Protein AF-A0A2A2LAQ1-F1 (afdb_monomer)

pLDDT: mean 77.51, std 16.67, range [37.78, 97.94]

Solvent-accessible surface area (backbone atoms only — not comparable to full-atom values): 10154 Å² total; per-residue (Å²): 113,70,68,63,52,52,55,50,52,53,52,52,53,54,48,53,55,50,50,53,52,52,52,52,51,53,52,52,53,51,53,48,54,53,50,53,52,49,48,52,55,47,52,56,51,48,54,53,50,50,55,52,50,55,49,49,52,50,53,51,53,52,54,52,51,50,53,50,50,55,54,53,54,71,68,60,50,67,69,57,50,53,54,49,51,52,53,49,50,54,48,51,50,50,48,51,52,48,50,50,59,51,44,75,70,48,79,70,72,87,74,57,65,69,59,54,52,52,52,49,49,52,52,51,51,56,55,63,76,43,84,80,52,77,51,66,64,50,48,69,70,62,48,80,70,76,74,82,67,68,82,82,72,78,84,70,84,78,92,70,60,60,48,99,86,71,47,75,61,74,82,133

InterPro domains:
  IPR005024 Snf7 family [PF03357] (17-150)
  IPR005024 Snf7 family [PTHR22761] (20-170)

Organism: NCBI:txid2018661

Structure (mmCIF, N/CA/C/O backbone):
data_AF-A0A2A2LAQ1-F1
#
_entry.id   AF-A0A2A2LAQ1-F1
#
loop_
_atom_site.group_PDB
_atom_site.id
_atom_site.type_symbol
_atom_site.label_atom_id
_atom_site.label_alt_id
_atom_site.label_comp_id
_atom_site.label_asym_id
_atom_site.label_entity_id
_atom_site.label_seq_id
_atom_site.pdbx_PDB_ins_code
_atom_site.Cartn_x
_atom_site.Cartn_y
_atom_site.Cartn_z
_atom_site.occupancy
_atom_site.B_iso_or_equiv
_atom_site.auth_seq_id
_atom_site.auth_comp_id
_atom_site.auth_asym_id
_atom_site.auth_atom_id
_atom_site.pdbx_PDB_model_num
ATOM 1 N N . MET A 1 1 ? 38.534 -1.029 -69.157 1.00 74.50 1 MET A N 1
ATOM 2 C CA . MET A 1 1 ? 37.684 0.153 -68.879 1.00 74.50 1 MET A CA 1
ATOM 3 C C . MET A 1 1 ? 36.213 -0.221 -68.680 1.00 74.50 1 MET A C 1
ATOM 5 O O . MET A 1 1 ? 35.661 0.149 -67.657 1.00 74.50 1 MET A O 1
ATOM 9 N N . PHE A 1 2 ? 35.597 -1.006 -69.575 1.00 82.31 2 PHE A N 1
ATOM 10 C CA . PHE A 1 2 ? 34.174 -1.395 -69.484 1.00 82.31 2 PHE A CA 1
ATOM 11 C C . PHE A 1 2 ? 33.813 -2.225 -68.232 1.00 82.31 2 PHE A C 1
ATOM 13 O O . PHE A 1 2 ? 32.847 -1.915 -67.548 1.00 82.31 2 PHE A O 1
ATOM 20 N N . LEU A 1 3 ? 34.640 -3.217 -67.873 1.00 82.25 3 LEU A N 1
ATOM 21 C CA . LEU A 1 3 ? 34.462 -4.050 -66.668 1.00 82.25 3 LEU A CA 1
ATOM 22 C C . LEU A 1 3 ? 34.474 -3.245 -65.357 1.00 82.25 3 LEU A C 1
ATOM 24 O O . LEU A 1 3 ? 33.646 -3.476 -64.486 1.00 82.25 3 LEU A O 1
ATOM 28 N N . VAL A 1 4 ? 35.363 -2.252 -65.249 1.00 86.06 4 VAL A N 1
ATOM 29 C CA . VAL A 1 4 ? 35.475 -1.378 -64.065 1.00 86.06 4 VAL A CA 1
ATOM 30 C C . VAL A 1 4 ? 34.241 -0.484 -63.918 1.00 86.06 4 VAL A C 1
ATOM 32 O O . VAL A 1 4 ? 33.796 -0.214 -62.807 1.00 86.06 4 VAL A O 1
ATOM 35 N N . LEU A 1 5 ? 33.668 -0.039 -65.040 1.00 83.31 5 LEU A N 1
ATOM 36 C CA . LEU A 1 5 ? 32.440 0.753 -65.044 1.00 83.31 5 LEU A CA 1
ATOM 37 C C . LEU A 1 5 ? 31.243 -0.088 -64.578 1.00 83.31 5 LEU A C 1
ATOM 39 O O . LEU A 1 5 ? 30.448 0.368 -63.763 1.00 83.31 5 LEU A O 1
ATOM 43 N N . LEU A 1 6 ? 31.161 -1.331 -65.057 1.00 84.06 6 LEU A N 1
ATOM 44 C CA . LEU A 1 6 ? 30.099 -2.275 -64.715 1.00 84.06 6 LEU A CA 1
ATOM 45 C C . LEU A 1 6 ? 30.135 -2.648 -63.225 1.00 84.06 6 LEU A C 1
ATOM 47 O O . LEU A 1 6 ? 29.106 -2.643 -62.559 1.00 84.06 6 LEU A O 1
ATOM 51 N N . GLU A 1 7 ? 31.329 -2.880 -62.674 1.00 87.56 7 GLU A N 1
ATOM 52 C CA . GLU A 1 7 ? 31.514 -3.162 -61.246 1.00 87.56 7 GLU A CA 1
ATOM 53 C C . GLU A 1 7 ? 31.118 -1.966 -60.361 1.00 87.56 7 GLU A C 1
ATOM 55 O O . GLU A 1 7 ? 30.544 -2.140 -59.286 1.00 87.56 7 GLU A O 1
ATOM 60 N N . LYS A 1 8 ? 31.388 -0.738 -60.824 1.00 84.00 8 LYS A N 1
ATOM 61 C CA . LYS A 1 8 ? 31.016 0.496 -60.121 1.00 84.00 8 LYS A CA 1
ATOM 62 C C . LYS A 1 8 ? 29.499 0.717 -60.124 1.00 84.00 8 LYS A C 1
ATOM 64 O O . LYS A 1 8 ? 28.935 1.006 -59.078 1.00 84.00 8 LYS A O 1
ATOM 69 N N . ILE A 1 9 ? 28.843 0.473 -61.260 1.00 86.44 9 ILE A N 1
ATOM 70 C CA . ILE A 1 9 ? 27.378 0.540 -61.397 1.00 86.44 9 ILE A CA 1
ATOM 71 C C . ILE A 1 9 ? 26.691 -0.487 -60.485 1.00 86.44 9 ILE A C 1
ATOM 73 O O . ILE A 1 9 ? 25.744 -0.148 -59.780 1.00 86.44 9 ILE A O 1
ATOM 77 N N . ILE A 1 10 ? 27.196 -1.725 -60.441 1.00 86.81 10 ILE A N 1
ATOM 78 C CA . ILE A 1 10 ? 26.644 -2.779 -59.574 1.00 86.81 10 ILE A CA 1
ATOM 79 C C . ILE A 1 10 ? 26.800 -2.415 -58.087 1.00 86.81 10 ILE A C 1
ATOM 81 O O . ILE A 1 10 ? 25.882 -2.639 -57.292 1.00 86.81 10 ILE A O 1
ATOM 85 N N . LYS A 1 11 ? 27.940 -1.830 -57.690 1.00 87.50 11 LYS A N 1
ATOM 86 C CA . LYS A 1 11 ? 28.162 -1.349 -56.313 1.00 87.50 11 LYS A CA 1
ATOM 87 C C . LYS A 1 11 ? 27.210 -0.209 -55.935 1.00 87.50 11 LYS A C 1
ATOM 89 O O . LYS A 1 11 ? 26.678 -0.219 -54.828 1.00 87.50 11 LYS A O 1
ATOM 94 N N . ASP A 1 12 ? 26.949 0.726 -56.844 1.00 86.25 12 ASP A N 1
ATOM 95 C CA . ASP A 1 12 ? 26.032 1.842 -56.588 1.00 86.25 12 ASP A CA 1
ATOM 96 C C . ASP A 1 12 ? 24.567 1.376 -56.458 1.00 86.25 12 ASP A C 1
ATOM 98 O O . ASP A 1 12 ? 23.863 1.807 -55.542 1.00 86.25 12 ASP A O 1
ATOM 102 N N . GLU A 1 13 ? 24.101 0.439 -57.294 1.00 87.75 13 GLU A N 1
ATOM 103 C CA . GLU A 1 13 ? 22.749 -0.135 -57.154 1.00 87.75 13 GLU A CA 1
ATOM 104 C C . GLU A 1 13 ? 22.570 -0.912 -55.844 1.00 87.75 13 GLU A C 1
ATOM 106 O O . GLU A 1 13 ? 21.585 -0.721 -55.122 1.00 87.75 13 GLU A O 1
ATOM 111 N N . THR A 1 14 ? 23.530 -1.775 -55.507 1.00 89.88 14 THR A N 1
ATOM 112 C CA . THR A 1 14 ? 23.481 -2.551 -54.258 1.00 89.88 14 THR A CA 1
ATOM 113 C C . THR A 1 14 ? 23.520 -1.645 -53.028 1.00 89.88 14 THR A C 1
ATOM 115 O O . THR A 1 14 ? 22.798 -1.895 -52.056 1.00 89.88 14 THR A O 1
ATOM 118 N N . TYR A 1 15 ? 24.273 -0.542 -53.084 1.00 92.00 15 TYR A N 1
ATOM 119 C CA . TYR A 1 15 ? 24.276 0.485 -52.046 1.00 92.00 15 TYR A CA 1
ATOM 120 C C . TYR A 1 15 ? 22.896 1.137 -51.864 1.00 92.00 15 TYR A C 1
ATOM 122 O O . TYR A 1 15 ? 22.420 1.255 -50.733 1.00 92.00 15 TYR A O 1
ATOM 130 N N . LEU A 1 16 ? 22.216 1.515 -52.952 1.00 90.25 16 LEU A N 1
ATOM 131 C CA . LEU A 1 16 ? 20.891 2.147 -52.895 1.00 90.25 16 LEU A CA 1
ATOM 132 C C . LEU A 1 16 ? 19.821 1.228 -52.290 1.00 90.25 16 LEU A C 1
ATOM 134 O O . LEU A 1 16 ? 19.012 1.674 -51.467 1.00 90.25 16 LEU A O 1
ATOM 138 N N . ILE A 1 17 ? 19.831 -0.057 -52.654 1.00 93.25 17 ILE A N 1
ATOM 139 C CA . ILE A 1 17 ? 18.913 -1.061 -52.096 1.00 93.25 17 ILE A CA 1
ATOM 140 C C . ILE A 1 17 ? 19.173 -1.227 -50.595 1.00 93.25 17 ILE A C 1
ATOM 142 O O . ILE A 1 17 ? 18.240 -1.138 -49.792 1.00 93.25 17 ILE A O 1
ATOM 146 N N . CYS A 1 18 ? 20.440 -1.388 -50.202 1.00 92.81 18 CYS A N 1
ATOM 147 C CA . CYS A 1 18 ? 20.834 -1.503 -48.798 1.00 92.81 18 CYS A CA 1
ATOM 148 C C . CYS A 1 18 ? 20.411 -0.264 -47.989 1.00 92.81 18 CYS A C 1
ATOM 150 O O . CYS A 1 18 ? 19.799 -0.380 -46.926 1.00 92.81 18 CYS A O 1
ATOM 152 N N . PHE A 1 19 ? 20.638 0.936 -48.527 1.00 92.38 19 PHE A N 1
ATOM 153 C C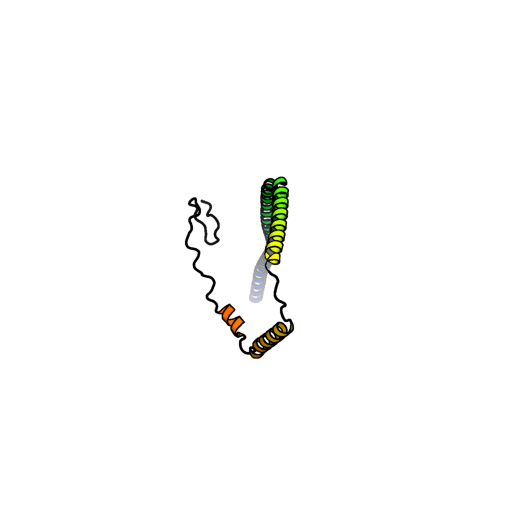A . PHE A 1 19 ? 20.267 2.193 -47.882 1.00 92.38 19 PHE A CA 1
ATOM 154 C C . PHE A 1 19 ? 18.754 2.328 -47.658 1.00 92.38 19 PHE A C 1
ATOM 156 O O . PHE A 1 19 ? 18.314 2.771 -46.593 1.00 92.38 19 PHE A O 1
ATOM 163 N N . ARG A 1 20 ? 17.934 1.914 -48.632 1.00 91.44 20 ARG A N 1
ATOM 164 C CA . ARG A 1 20 ? 16.470 1.910 -48.497 1.00 91.44 20 ARG A CA 1
ATOM 165 C C . ARG A 1 20 ? 16.004 0.957 -47.395 1.00 91.44 20 ARG A C 1
ATOM 167 O O . ARG A 1 20 ? 15.161 1.343 -46.584 1.00 91.44 20 ARG A O 1
ATOM 174 N N . VAL A 1 21 ? 16.569 -0.248 -47.341 1.00 93.94 21 VAL A N 1
ATOM 175 C CA . VAL A 1 21 ? 16.243 -1.250 -46.313 1.00 93.94 21 VAL A CA 1
ATOM 176 C C . VAL A 1 21 ? 16.655 -0.761 -44.921 1.00 93.94 21 VAL A C 1
ATOM 178 O O . VAL A 1 21 ? 15.869 -0.859 -43.980 1.00 93.94 21 VAL A O 1
ATOM 181 N N . LEU A 1 22 ? 17.834 -0.147 -44.779 1.00 94.69 22 LEU A N 1
ATOM 182 C CA . LEU A 1 22 ? 18.284 0.429 -43.505 1.00 94.69 22 LEU A CA 1
ATOM 183 C C . LEU A 1 22 ? 17.374 1.564 -43.017 1.00 94.69 22 LEU A C 1
ATOM 185 O O . LEU A 1 22 ? 17.078 1.643 -41.825 1.00 94.69 22 LEU A O 1
ATOM 189 N N . LYS A 1 23 ? 16.885 2.421 -43.923 1.00 94.69 23 LYS A N 1
ATOM 190 C CA . LYS A 1 23 ? 15.899 3.459 -43.582 1.00 94.69 23 LYS A CA 1
ATOM 191 C C . LYS A 1 23 ? 14.595 2.865 -43.055 1.00 94.69 23 LYS A C 1
ATOM 193 O O . LYS A 1 23 ? 14.088 3.336 -42.041 1.00 94.69 23 LYS A O 1
ATOM 198 N N . GLN A 1 24 ? 14.075 1.833 -43.718 1.00 93.56 24 GLN A N 1
ATOM 199 C CA . GLN A 1 24 ? 12.868 1.136 -43.267 1.00 93.56 24 GLN A CA 1
ATOM 200 C C . GLN A 1 24 ? 13.084 0.486 -41.899 1.00 93.56 24 GLN A C 1
ATOM 202 O O . GLN A 1 24 ? 12.279 0.696 -40.996 1.00 93.56 24 GLN A O 1
ATOM 207 N N . LYS A 1 25 ? 14.207 -0.216 -41.704 1.00 96.38 25 LYS A N 1
ATOM 208 C CA . LYS A 1 25 ? 14.573 -0.797 -40.406 1.00 96.38 25 LYS A CA 1
ATOM 209 C C . LYS A 1 25 ? 14.593 0.263 -39.302 1.00 96.38 25 LYS A C 1
ATOM 211 O O . LYS A 1 25 ? 13.932 0.085 -38.286 1.00 96.38 25 LYS A O 1
ATOM 216 N N . ARG A 1 26 ? 15.278 1.390 -39.523 1.00 95.12 26 ARG A N 1
ATOM 217 C CA . ARG A 1 26 ? 15.365 2.479 -38.537 1.00 95.12 26 ARG A CA 1
ATOM 218 C C . ARG A 1 26 ? 13.999 3.089 -38.209 1.00 95.12 26 ARG A C 1
ATOM 220 O O . ARG A 1 26 ? 13.766 3.465 -37.065 1.00 95.12 26 ARG A O 1
ATOM 227 N N . MET A 1 27 ? 13.102 3.190 -39.192 1.00 95.94 27 MET A N 1
ATOM 228 C CA . MET A 1 27 ? 11.726 3.649 -38.978 1.00 95.94 27 MET A CA 1
ATOM 229 C C . MET A 1 27 ? 10.952 2.689 -38.062 1.00 95.94 27 MET A C 1
ATOM 231 O O . MET A 1 27 ? 10.347 3.145 -37.093 1.00 95.94 27 MET A O 1
ATOM 235 N N . TYR A 1 28 ? 11.015 1.379 -38.318 1.00 97.88 28 TYR A N 1
ATOM 236 C CA . TYR A 1 28 ? 10.354 0.377 -37.475 1.00 97.88 28 TYR A CA 1
ATOM 237 C C . TYR A 1 28 ? 10.966 0.275 -36.076 1.00 97.88 28 TY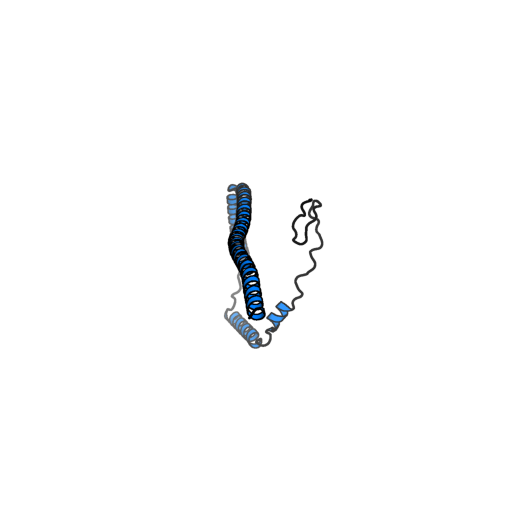R A C 1
ATOM 239 O O . TYR A 1 28 ? 10.232 0.129 -35.107 1.00 97.88 28 TYR A O 1
ATOM 247 N N . GLU A 1 29 ? 12.287 0.406 -35.938 1.00 96.31 29 GLU A N 1
ATOM 248 C CA . GLU A 1 29 ? 12.941 0.463 -34.623 1.00 96.31 29 GLU A CA 1
ATOM 249 C C . GLU A 1 29 ? 12.460 1.667 -33.805 1.00 96.31 29 GLU A C 1
ATOM 251 O O . GLU A 1 29 ? 12.225 1.541 -32.606 1.00 96.31 29 GLU A O 1
ATOM 256 N N . ASN A 1 30 ? 12.249 2.819 -34.454 1.00 96.44 30 ASN A N 1
ATOM 257 C CA . ASN A 1 30 ? 11.688 3.997 -33.794 1.00 96.44 30 ASN A CA 1
ATOM 258 C C . ASN A 1 30 ? 10.243 3.765 -33.338 1.00 96.44 30 ASN A C 1
ATOM 260 O O . ASN A 1 30 ? 9.902 4.075 -32.201 1.00 96.44 30 ASN A O 1
ATOM 264 N N . GLN A 1 31 ? 9.411 3.186 -34.208 1.00 96.19 31 GLN A N 1
ATOM 265 C CA . GLN A 1 31 ? 8.032 2.831 -33.862 1.00 96.19 31 GLN A CA 1
ATOM 266 C C . GLN A 1 31 ? 7.981 1.820 -32.716 1.00 96.19 31 GLN A C 1
ATOM 268 O O . GLN A 1 31 ? 7.188 1.985 -31.795 1.00 96.19 31 GLN A O 1
ATOM 273 N N . ARG A 1 32 ? 8.864 0.814 -32.727 1.00 97.31 32 ARG A N 1
ATOM 274 C CA . ARG A 1 32 ? 8.973 -0.156 -31.635 1.00 97.31 32 ARG A CA 1
ATOM 275 C C . ARG A 1 32 ? 9.333 0.531 -30.322 1.00 97.31 32 ARG A C 1
ATOM 277 O O . ARG A 1 32 ? 8.648 0.310 -29.340 1.00 97.31 32 ARG A O 1
ATOM 284 N N . GLY A 1 33 ? 10.326 1.423 -30.321 1.00 97.50 33 GLY A N 1
ATOM 285 C CA . GLY A 1 33 ? 10.691 2.175 -29.117 1.00 97.50 33 GLY A CA 1
ATOM 286 C C . GLY A 1 33 ? 9.542 3.028 -28.559 1.00 97.50 33 GLY A C 1
ATOM 287 O O . GLY A 1 33 ? 9.384 3.128 -27.346 1.00 97.50 33 GLY A O 1
ATOM 288 N N . GLN A 1 34 ? 8.702 3.604 -29.426 1.00 96.75 34 GLN A N 1
ATOM 289 C CA . GLN A 1 34 ? 7.497 4.325 -28.995 1.00 96.75 34 GLN A CA 1
ATOM 290 C C . GLN A 1 34 ? 6.458 3.389 -28.365 1.00 96.75 34 GLN A C 1
ATOM 292 O O . GLN A 1 34 ? 5.883 3.733 -27.333 1.00 96.75 34 GLN A O 1
ATOM 297 N N . LEU A 1 35 ? 6.239 2.208 -28.954 1.00 97.81 35 LEU A N 1
ATOM 298 C CA . LEU A 1 35 ? 5.342 1.190 -28.400 1.00 97.81 35 LEU A CA 1
ATOM 299 C C . LEU A 1 35 ? 5.860 0.649 -27.065 1.00 97.81 35 LEU A C 1
ATOM 301 O O . LEU A 1 35 ? 5.078 0.528 -26.131 1.00 97.81 35 LEU A O 1
ATOM 305 N N . ASP A 1 36 ? 7.163 0.402 -26.937 1.00 97.94 36 ASP A N 1
ATOM 306 C CA . ASP A 1 36 ? 7.778 -0.061 -25.689 1.00 97.94 36 ASP A CA 1
ATOM 307 C C . ASP A 1 36 ? 7.561 0.967 -24.562 1.00 97.94 36 ASP A C 1
ATOM 309 O O . ASP A 1 36 ? 7.162 0.614 -23.452 1.00 97.94 36 ASP A O 1
ATOM 313 N N . GLN A 1 37 ? 7.725 2.264 -24.857 1.00 97.50 37 GLN A N 1
ATOM 314 C CA . GLN A 1 37 ? 7.420 3.330 -23.897 1.00 97.50 37 GLN A CA 1
ATOM 315 C C . GLN A 1 37 ? 5.923 3.400 -23.559 1.00 97.50 37 GLN A C 1
ATOM 317 O O . GLN A 1 37 ? 5.556 3.660 -22.410 1.00 97.50 37 GLN A O 1
ATOM 322 N N . GLN A 1 38 ? 5.047 3.184 -24.544 1.00 97.50 38 GLN A N 1
ATOM 323 C CA . GLN A 1 38 ? 3.603 3.143 -24.324 1.00 97.50 38 GLN A CA 1
ATOM 324 C C . GLN A 1 38 ? 3.210 1.975 -23.414 1.00 97.50 38 GLN A C 1
ATOM 326 O O . GLN A 1 38 ? 2.421 2.178 -22.493 1.00 97.50 38 GLN A O 1
ATOM 331 N N . VAL A 1 39 ? 3.779 0.788 -23.640 1.00 97.25 39 VAL A N 1
ATOM 332 C CA . VAL A 1 39 ? 3.578 -0.398 -22.797 1.00 97.25 39 VAL A CA 1
ATOM 333 C C . VAL A 1 39 ? 4.050 -0.115 -21.379 1.00 97.25 39 VAL A C 1
ATOM 335 O O . VAL A 1 39 ? 3.277 -0.315 -20.451 1.00 97.25 39 VAL A O 1
ATOM 338 N N . PHE A 1 40 ? 5.240 0.465 -21.201 1.00 97.81 40 PHE A N 1
ATOM 339 C CA . PHE A 1 40 ? 5.730 0.830 -19.871 1.00 97.81 40 PHE A CA 1
ATOM 340 C C . PHE A 1 40 ? 4.764 1.771 -19.134 1.00 97.81 40 PHE A C 1
ATOM 342 O O . PHE A 1 40 ? 4.408 1.530 -17.982 1.00 97.81 40 PHE A O 1
ATOM 349 N N . ASN A 1 41 ? 4.280 2.821 -19.804 1.00 96.81 41 ASN A N 1
ATOM 350 C CA . ASN A 1 41 ? 3.312 3.748 -19.211 1.00 96.81 41 ASN A CA 1
ATOM 351 C C . ASN A 1 41 ? 1.972 3.059 -18.883 1.00 96.81 41 ASN A C 1
ATOM 353 O O . ASN A 1 41 ? 1.321 3.397 -17.889 1.00 96.81 41 ASN A O 1
ATOM 357 N N . MET A 1 42 ? 1.554 2.092 -19.705 1.00 96.69 42 MET A N 1
ATOM 358 C CA . MET A 1 42 ? 0.350 1.299 -19.470 1.00 96.69 42 MET A CA 1
ATOM 359 C C . MET A 1 42 ? 0.520 0.356 -18.275 1.00 96.69 42 MET A C 1
ATOM 361 O O . MET A 1 42 ? -0.382 0.283 -17.447 1.00 96.69 42 MET A O 1
ATOM 365 N N . ASP A 1 43 ? 1.669 -0.301 -18.138 1.00 97.12 43 ASP A N 1
ATOM 366 C CA . ASP A 1 43 ? 1.976 -1.193 -17.016 1.00 97.12 43 ASP A CA 1
ATOM 367 C C . ASP A 1 43 ? 2.002 -0.429 -15.691 1.00 97.12 43 ASP A C 1
ATOM 369 O O . ASP A 1 43 ? 1.405 -0.872 -14.709 1.00 97.12 43 ASP A O 1
ATOM 373 N N . GLN A 1 44 ? 2.599 0.769 -15.674 1.00 96.94 44 GLN A N 1
ATOM 374 C CA . GLN A 1 44 ? 2.547 1.659 -14.509 1.00 96.94 44 GLN A CA 1
ATOM 375 C C . GLN A 1 44 ? 1.101 2.038 -14.151 1.00 96.94 44 GLN A C 1
ATOM 377 O O . GLN A 1 44 ? 0.711 2.003 -12.982 1.00 96.94 44 GLN A O 1
ATOM 382 N N . SER A 1 45 ? 0.276 2.347 -15.156 1.00 95.50 45 SER A N 1
ATOM 383 C CA . SER A 1 45 ? -1.146 2.657 -14.953 1.00 95.50 45 SER A CA 1
ATOM 384 C C . SER A 1 45 ? -1.940 1.443 -14.456 1.00 95.50 45 SER A C 1
ATOM 386 O O . SER A 1 45 ? -2.837 1.590 -13.630 1.00 95.50 45 SER A O 1
ATOM 388 N N . ASN A 1 46 ? -1.610 0.239 -14.928 1.00 96.94 46 ASN A N 1
ATOM 389 C CA . ASN A 1 46 ? -2.253 -1.004 -14.513 1.00 96.94 46 ASN A CA 1
ATOM 390 C C . ASN A 1 46 ? -1.909 -1.345 -13.058 1.00 96.94 46 ASN A C 1
ATOM 392 O O . ASN A 1 46 ? -2.802 -1.658 -12.276 1.00 96.94 46 ASN A O 1
ATOM 396 N N . PHE A 1 47 ? -0.647 -1.172 -12.659 1.00 97.12 47 PHE A N 1
ATOM 397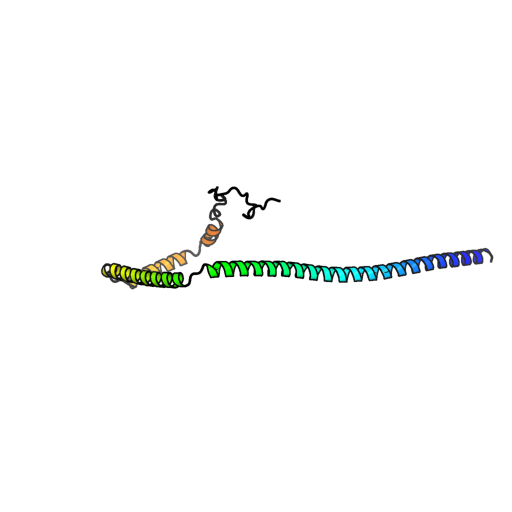 C CA . PHE A 1 47 ? -0.235 -1.329 -11.265 1.00 97.12 47 PHE A CA 1
ATOM 398 C C . PHE A 1 47 ? -0.994 -0.370 -10.336 1.00 97.12 47 PHE A C 1
ATOM 400 O O . PHE A 1 47 ? -1.547 -0.792 -9.319 1.00 97.12 47 PHE A O 1
ATOM 407 N N . ALA A 1 48 ? -1.104 0.906 -10.721 1.00 96.12 48 ALA A N 1
ATOM 408 C CA . ALA A 1 48 ? -1.905 1.878 -9.980 1.00 96.12 48 ALA A CA 1
ATOM 409 C C . ALA A 1 48 ? -3.391 1.473 -9.914 1.00 96.12 48 ALA A C 1
ATOM 411 O O . ALA A 1 48 ? -4.004 1.545 -8.849 1.00 96.12 48 ALA A O 1
ATOM 412 N N . LEU A 1 49 ? -3.965 0.997 -11.025 1.00 96.62 49 LEU A N 1
ATOM 413 C CA . LEU A 1 49 ? -5.348 0.519 -11.078 1.00 96.62 49 LEU A CA 1
ATOM 414 C C . LEU A 1 49 ? -5.576 -0.692 -10.164 1.00 96.62 49 LEU A C 1
ATOM 416 O O . LEU A 1 49 ? -6.618 -0.772 -9.515 1.00 96.62 49 LEU A O 1
ATOM 420 N N . GLN A 1 50 ? -4.623 -1.621 -10.098 1.00 96.19 50 GLN A N 1
ATOM 421 C CA . GLN A 1 50 ? -4.710 -2.775 -9.210 1.00 96.19 50 GLN A CA 1
ATOM 422 C C . GLN A 1 50 ? -4.711 -2.336 -7.741 1.00 96.19 50 GLN A C 1
ATOM 424 O O . GLN A 1 50 ? -5.620 -2.712 -7.006 1.00 96.19 50 GLN A O 1
ATOM 429 N N . GLY A 1 51 ? -3.804 -1.437 -7.345 1.00 96.19 51 GLY A N 1
ATOM 430 C CA . GLY A 1 51 ? -3.816 -0.863 -5.995 1.00 96.19 51 GLY A CA 1
ATOM 431 C C . GLY A 1 51 ? -5.117 -0.115 -5.673 1.00 96.19 51 GLY A C 1
ATOM 432 O O . GLY A 1 51 ? -5.638 -0.202 -4.562 1.00 96.19 51 GLY A O 1
ATOM 433 N N . MET A 1 52 ? -5.710 0.574 -6.655 1.00 96.06 52 MET A N 1
ATOM 434 C CA . MET A 1 52 ? -7.028 1.194 -6.484 1.00 96.06 52 MET A CA 1
ATOM 435 C C . MET A 1 52 ? -8.146 0.167 -6.261 1.00 96.06 52 MET A C 1
ATOM 437 O O . MET A 1 52 ? -9.035 0.423 -5.448 1.00 96.06 52 MET A O 1
ATOM 441 N N . LYS A 1 53 ? -8.119 -0.983 -6.946 1.00 96.75 53 LYS A N 1
ATOM 442 C CA . LYS A 1 53 ? -9.095 -2.065 -6.731 1.00 96.75 53 LYS A CA 1
ATOM 443 C C . LYS A 1 53 ? -8.962 -2.675 -5.339 1.00 96.75 53 LYS A C 1
ATOM 445 O O . LYS A 1 53 ? -9.975 -2.860 -4.670 1.00 96.75 53 LYS A O 1
ATOM 450 N N . ASP A 1 54 ? -7.742 -2.918 -4.876 1.00 96.44 54 ASP A N 1
ATOM 451 C CA . ASP A 1 54 ? -7.502 -3.476 -3.540 1.00 96.44 54 ASP A CA 1
ATOM 452 C C . ASP A 1 54 ? -7.989 -2.505 -2.445 1.00 96.44 54 ASP A C 1
ATOM 454 O O . ASP A 1 54 ? -8.681 -2.891 -1.494 1.00 96.44 54 ASP A O 1
ATOM 458 N N . ASN A 1 55 ? -7.744 -1.204 -2.636 1.00 96.25 55 ASN A N 1
ATOM 459 C CA . ASN A 1 55 ? -8.292 -0.155 -1.775 1.00 96.25 55 ASN A CA 1
ATOM 460 C C . ASN A 1 55 ? -9.825 -0.120 -1.810 1.00 96.25 55 ASN A C 1
ATOM 462 O O . ASN A 1 55 ? -10.462 0.050 -0.772 1.00 96.25 55 ASN A O 1
ATOM 466 N N . GLN A 1 56 ? -10.441 -0.303 -2.981 1.00 96.69 56 GLN A N 1
ATOM 467 C CA . GLN A 1 56 ? -11.897 -0.359 -3.107 1.00 96.69 56 GLN A CA 1
ATOM 468 C C . GLN A 1 56 ? -12.490 -1.527 -2.309 1.00 96.69 56 GLN A C 1
ATOM 470 O O . GLN A 1 56 ? -13.484 -1.332 -1.608 1.00 96.69 56 GLN A O 1
ATOM 475 N N . VAL A 1 57 ? -11.882 -2.716 -2.381 1.00 96.69 57 VAL A N 1
ATOM 476 C CA . VAL A 1 57 ? -12.299 -3.889 -1.594 1.00 96.69 57 VAL A CA 1
ATOM 477 C C . VAL A 1 57 ? -12.170 -3.605 -0.098 1.00 96.69 57 VAL A C 1
ATOM 479 O O . VAL A 1 57 ? -13.103 -3.869 0.658 1.00 96.69 57 VAL A O 1
ATOM 482 N N . THR A 1 58 ? -11.066 -2.985 0.322 1.00 96.25 58 THR A N 1
ATOM 483 C CA . THR A 1 58 ? -10.843 -2.597 1.724 1.00 96.25 58 THR A CA 1
ATOM 484 C C . THR A 1 58 ? -11.921 -1.627 2.210 1.00 96.25 58 THR A C 1
ATOM 486 O O . THR A 1 58 ? -12.543 -1.849 3.247 1.00 96.25 58 THR A O 1
ATOM 489 N N . VAL A 1 59 ? -12.221 -0.582 1.433 1.00 96.38 59 VAL A N 1
ATOM 490 C CA . VAL A 1 59 ? -13.271 0.394 1.768 1.00 96.38 59 VAL A CA 1
ATOM 491 C C . VAL A 1 59 ? -14.657 -0.257 1.796 1.00 96.38 59 VAL A C 1
ATOM 493 O O . VAL A 1 59 ? -15.476 0.080 2.654 1.00 96.38 59 VAL A O 1
ATOM 496 N N . ALA A 1 60 ? -14.939 -1.201 0.896 1.00 95.88 60 ALA A N 1
ATOM 497 C CA . ALA A 1 60 ? -16.187 -1.959 0.913 1.00 95.88 60 ALA A CA 1
ATOM 498 C C . ALA A 1 60 ? -16.317 -2.798 2.196 1.00 95.88 60 ALA A C 1
ATOM 500 O O . ALA A 1 60 ? -17.338 -2.703 2.879 1.00 95.88 60 ALA A O 1
ATOM 501 N N . ALA A 1 61 ? -15.259 -3.519 2.582 1.00 96.56 61 ALA A N 1
ATOM 502 C CA . ALA A 1 61 ? -15.216 -4.287 3.824 1.00 96.56 61 ALA A CA 1
ATOM 503 C C . ALA A 1 61 ? -15.392 -3.390 5.061 1.00 96.56 61 ALA A C 1
ATOM 505 O O . ALA A 1 61 ? -16.174 -3.713 5.952 1.00 96.56 61 ALA A O 1
ATOM 506 N N . MET A 1 62 ? -14.749 -2.217 5.093 1.00 94.50 62 MET A N 1
ATOM 507 C CA . MET A 1 62 ? -14.940 -1.232 6.167 1.00 94.50 62 MET A CA 1
ATOM 508 C C . MET A 1 62 ? -16.388 -0.741 6.245 1.00 94.50 62 MET A C 1
ATOM 510 O O . MET A 1 62 ? -16.938 -0.598 7.337 1.00 94.50 62 MET A O 1
ATOM 514 N N . LYS A 1 63 ? -17.030 -0.491 5.098 1.00 95.19 63 LYS A N 1
ATOM 515 C CA . LYS A 1 63 ? -18.430 -0.055 5.047 1.00 95.19 63 LYS A CA 1
ATOM 516 C C . LYS A 1 63 ? -19.373 -1.125 5.591 1.00 95.19 63 LYS A C 1
ATOM 518 O O . LYS A 1 63 ? -20.326 -0.790 6.294 1.00 95.19 63 LYS A O 1
ATOM 523 N N . ASP A 1 64 ? -19.117 -2.389 5.284 1.00 95.94 64 ASP A N 1
ATOM 524 C CA . ASP A 1 64 ? -19.910 -3.494 5.818 1.00 95.94 64 ASP A CA 1
ATOM 525 C C . ASP A 1 64 ? -19.629 -3.729 7.307 1.00 95.94 64 ASP A C 1
ATOM 527 O O . ASP A 1 64 ? -20.576 -3.879 8.080 1.00 95.94 64 ASP A O 1
ATOM 531 N N . GLY A 1 65 ? -18.372 -3.616 7.747 1.00 94.75 65 GLY A N 1
ATOM 532 C CA . GLY A 1 65 ? -18.006 -3.598 9.164 1.00 94.75 65 GLY A CA 1
ATOM 533 C C . GLY A 1 65 ? -18.733 -2.497 9.940 1.00 94.75 65 GLY A C 1
ATOM 534 O O . GLY A 1 65 ? -19.294 -2.761 11.001 1.00 94.75 65 GLY A O 1
ATOM 535 N N . LEU A 1 66 ? -18.833 -1.289 9.375 1.00 93.81 66 LEU A N 1
ATOM 536 C CA . LEU A 1 66 ? -19.572 -0.180 9.980 1.00 93.81 66 LEU A CA 1
ATOM 537 C C . LEU A 1 66 ? -21.075 -0.473 10.096 1.00 93.81 66 LEU A C 1
ATOM 539 O O . LEU A 1 66 ? -21.675 -0.164 11.124 1.00 93.81 66 LEU A O 1
ATOM 543 N N . LYS A 1 67 ? -21.701 -1.083 9.080 1.00 93.88 67 LYS A N 1
ATOM 544 C CA . LYS A 1 67 ? -23.117 -1.496 9.163 1.00 93.88 67 LYS A CA 1
ATOM 545 C C . LYS A 1 67 ? -23.331 -2.535 10.260 1.00 93.88 67 LYS A C 1
ATOM 547 O O . LYS A 1 67 ? -24.301 -2.432 11.009 1.00 93.88 67 LYS A O 1
ATOM 552 N N . THR A 1 68 ? -22.441 -3.522 10.354 1.00 93.19 68 THR A N 1
ATOM 553 C CA . THR A 1 68 ? -22.489 -4.547 11.403 1.00 93.19 68 THR A CA 1
ATOM 554 C C . THR A 1 68 ? -22.317 -3.908 12.774 1.00 93.19 68 THR A C 1
ATOM 556 O O . THR A 1 68 ? -23.152 -4.130 13.645 1.00 93.19 68 THR A O 1
ATOM 559 N N . MET A 1 69 ? -21.332 -3.020 12.936 1.00 89.88 69 MET A N 1
ATOM 560 C CA . MET A 1 69 ? -21.123 -2.262 14.168 1.00 89.88 69 MET A CA 1
ATOM 561 C C . MET A 1 69 ? -22.379 -1.482 14.559 1.00 89.88 69 MET A C 1
ATOM 563 O O . MET A 1 69 ? -22.831 -1.599 15.687 1.00 89.88 69 MET A O 1
ATOM 567 N N . GLN A 1 70 ? -23.007 -0.754 13.628 1.00 88.38 70 GLN A N 1
ATOM 568 C CA . GLN A 1 70 ? -24.261 -0.035 13.889 1.00 88.38 70 GLN A CA 1
ATOM 569 C C . GLN A 1 70 ? -25.414 -0.965 14.287 1.00 88.38 70 GLN A C 1
ATOM 571 O O . GLN A 1 70 ? -26.254 -0.587 15.102 1.00 88.38 70 GLN A O 1
ATOM 576 N N . LYS A 1 71 ? -25.492 -2.167 13.705 1.00 89.81 71 LYS A N 1
ATOM 577 C CA . LYS A 1 71 ? -26.515 -3.159 14.051 1.00 89.81 71 LYS A CA 1
ATOM 578 C C . LYS A 1 71 ? -26.301 -3.708 15.459 1.00 89.81 71 LYS A C 1
ATOM 580 O O . LYS A 1 71 ? -27.269 -3.782 16.207 1.00 89.81 71 LYS A O 1
ATOM 585 N N . GLU A 1 72 ? -25.070 -4.061 15.818 1.00 85.94 72 GLU A N 1
ATOM 586 C CA . GLU A 1 72 ? -24.738 -4.519 17.171 1.00 85.94 72 GLU A CA 1
ATOM 587 C C . GLU A 1 72 ? -24.916 -3.394 18.196 1.00 85.94 72 GLU A C 1
ATOM 589 O O . GLU A 1 72 ? -25.498 -3.619 19.250 1.00 85.94 72 GLU A O 1
ATOM 594 N N . TYR A 1 73 ? -24.561 -2.155 17.846 1.00 82.00 73 TYR A N 1
ATOM 595 C CA . TYR A 1 73 ? -24.763 -0.993 18.715 1.00 82.00 73 TYR A CA 1
ATOM 596 C C . TYR A 1 73 ? -26.241 -0.749 19.046 1.00 82.00 73 TYR A C 1
ATOM 598 O O . TYR A 1 73 ? -26.564 -0.328 20.145 1.00 82.00 73 TYR A O 1
ATOM 606 N N . LYS A 1 74 ? -27.161 -1.057 18.121 1.00 81.50 74 LYS A N 1
ATOM 607 C CA . LYS A 1 74 ? -28.613 -0.995 18.379 1.00 81.50 74 LYS A CA 1
ATOM 608 C C . LYS A 1 74 ? -29.132 -2.124 19.273 1.00 81.50 74 LYS A C 1
ATOM 610 O O . LYS A 1 74 ? -30.248 -2.014 19.768 1.00 81.50 74 LYS A O 1
ATOM 615 N N . LYS A 1 75 ? -28.387 -3.224 19.418 1.00 78.06 75 LYS A N 1
ATOM 616 C CA . LYS A 1 75 ? -28.726 -4.325 20.335 1.00 78.06 75 LYS A CA 1
ATOM 617 C C . LYS A 1 75 ? -28.172 -4.101 21.742 1.00 78.06 75 LYS A C 1
ATOM 619 O O . LYS A 1 75 ? -28.637 -4.763 22.667 1.00 78.06 75 LYS A O 1
ATOM 624 N N . LEU A 1 76 ? -27.179 -3.222 21.889 1.00 73.19 76 LEU A N 1
ATOM 625 C CA . LEU A 1 76 ? -26.713 -2.756 23.187 1.00 73.19 76 LEU A CA 1
ATOM 626 C C . LEU A 1 76 ? -27.799 -1.858 23.777 1.00 73.19 76 LEU A C 1
ATOM 628 O O . LEU A 1 76 ? -27.965 -0.704 23.390 1.00 73.19 76 LEU A O 1
ATOM 632 N N . ASP A 1 77 ? -28.581 -2.437 24.674 1.00 70.25 77 ASP A N 1
ATOM 633 C CA . ASP A 1 77 ? -29.579 -1.723 25.452 1.00 70.25 77 ASP A CA 1
ATOM 634 C C . ASP A 1 77 ? -28.867 -1.145 26.679 1.00 70.25 77 ASP A C 1
ATOM 636 O O . ASP A 1 77 ? -28.352 -1.906 27.497 1.00 70.25 77 ASP A O 1
ATOM 640 N N . ILE A 1 78 ? -28.769 0.183 26.784 1.00 65.62 78 ILE A N 1
ATOM 641 C CA . ILE A 1 78 ? -28.051 0.853 27.886 1.00 65.62 78 ILE A CA 1
ATOM 642 C C . ILE A 1 78 ? -28.646 0.451 29.243 1.00 65.62 78 ILE A C 1
ATOM 644 O O . ILE A 1 78 ? -27.889 0.248 30.185 1.00 65.62 78 ILE A O 1
ATOM 648 N N . GLY A 1 79 ? -29.961 0.210 29.313 1.00 67.56 79 GLY A N 1
ATOM 649 C CA . GLY A 1 79 ? -30.602 -0.287 30.535 1.00 67.56 79 GLY A CA 1
ATOM 650 C C . GLY A 1 79 ? -30.059 -1.645 30.992 1.00 67.56 79 GLY A C 1
ATOM 651 O O . GLY A 1 79 ? -29.917 -1.876 32.181 1.00 67.56 79 GLY A O 1
ATOM 652 N N . LYS A 1 80 ? -29.633 -2.513 30.063 1.00 68.75 80 LYS A N 1
ATOM 653 C CA . LYS A 1 80 ? -28.989 -3.790 30.418 1.00 68.75 80 LYS A CA 1
ATOM 654 C C . LYS A 1 80 ? -27.544 -3.629 30.868 1.00 68.75 80 LYS A C 1
ATOM 656 O O . LYS A 1 80 ? -27.005 -4.549 31.467 1.00 68.75 80 LYS A O 1
ATOM 661 N N . ILE A 1 81 ? -26.891 -2.523 30.511 1.00 71.69 81 ILE A N 1
ATOM 662 C CA . ILE A 1 81 ? -25.549 -2.211 31.007 1.00 71.69 81 ILE A CA 1
ATOM 663 C C . ILE A 1 81 ? -25.654 -1.743 32.457 1.00 71.69 81 ILE A C 1
ATOM 665 O O . ILE A 1 81 ? -24.851 -2.194 33.260 1.00 71.69 81 ILE A O 1
ATOM 669 N N . GLU A 1 82 ? -26.656 -0.922 32.786 1.00 71.19 82 GLU A N 1
ATOM 670 C CA . GLU A 1 82 ? -26.988 -0.554 34.171 1.00 71.19 82 GLU A CA 1
ATOM 671 C C . GLU A 1 82 ? -27.353 -1.809 34.986 1.00 71.19 82 GLU A C 1
ATOM 673 O O . GLU A 1 82 ? -26.691 -2.079 35.980 1.00 71.19 82 GLU A O 1
ATOM 678 N N . ASP A 1 83 ? -28.247 -2.675 34.483 1.00 80.06 83 ASP A N 1
ATOM 679 C CA . ASP A 1 83 ? -28.583 -3.951 35.145 1.00 80.06 83 ASP A CA 1
ATOM 680 C C . ASP A 1 83 ? -27.357 -4.871 35.345 1.00 80.06 83 ASP A C 1
ATOM 682 O O . ASP A 1 83 ? -27.267 -5.602 36.331 1.00 80.06 83 ASP A O 1
ATOM 686 N N . LEU A 1 84 ? -26.415 -4.886 34.393 1.00 79.50 84 LEU A N 1
ATOM 687 C CA . LEU A 1 84 ? -25.181 -5.671 34.496 1.00 79.50 84 LEU A CA 1
ATOM 688 C C . LEU A 1 84 ? -24.216 -5.057 35.516 1.00 79.50 84 LEU A C 1
ATOM 690 O O . LEU A 1 84 ? -23.516 -5.794 36.204 1.00 79.50 84 LEU A O 1
ATOM 694 N N . GLN A 1 85 ? -24.152 -3.726 35.590 1.00 78.69 85 GLN A N 1
ATOM 695 C CA . GLN A 1 85 ? -23.325 -3.013 36.556 1.00 78.69 85 GLN A CA 1
ATOM 696 C C . GLN A 1 85 ? -23.846 -3.248 37.976 1.00 78.69 85 GLN A C 1
ATOM 698 O O . GLN A 1 85 ? -23.051 -3.611 38.838 1.00 78.69 85 GLN A O 1
ATOM 703 N N . ASP A 1 86 ? -25.165 -3.175 38.165 1.00 84.62 86 ASP A N 1
ATOM 704 C CA . ASP A 1 86 ? -25.844 -3.486 39.426 1.00 84.62 86 ASP A CA 1
ATOM 705 C C . ASP A 1 86 ? -25.618 -4.958 39.824 1.00 84.62 86 ASP A C 1
ATOM 707 O O . AS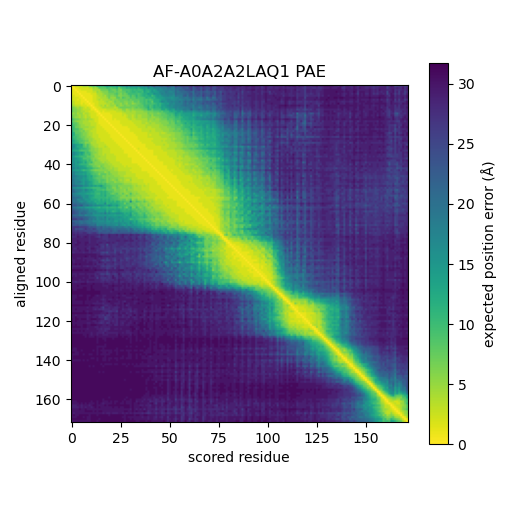P A 1 86 ? -25.207 -5.249 40.942 1.00 84.62 86 ASP A O 1
ATOM 711 N N . GLN A 1 87 ? -25.757 -5.910 38.890 1.00 83.25 87 GLN A N 1
ATOM 712 C CA . GLN A 1 87 ? -25.445 -7.326 39.157 1.00 83.25 87 GLN A CA 1
ATOM 713 C C . GLN A 1 87 ? -23.968 -7.574 39.482 1.00 83.25 87 GLN A C 1
ATOM 715 O O . GLN A 1 87 ? -23.645 -8.522 40.198 1.00 83.25 87 GLN A O 1
ATOM 720 N N . MET A 1 88 ? -23.061 -6.777 38.917 1.00 83.12 88 MET A N 1
ATOM 721 C CA . MET A 1 88 ? -21.628 -6.878 39.176 1.00 83.12 88 MET A CA 1
ATOM 722 C C . MET A 1 88 ? -21.268 -6.292 40.547 1.00 83.12 88 MET A C 1
ATOM 724 O O . MET A 1 88 ? -20.410 -6.856 41.223 1.00 83.12 88 MET A O 1
ATOM 728 N N . GLU A 1 89 ? -21.942 -5.219 40.969 1.00 87.00 89 GLU A N 1
ATOM 729 C CA . GLU A 1 89 ? -21.880 -4.678 42.331 1.00 87.00 89 GLU A CA 1
ATOM 730 C C . GLU A 1 89 ? -22.402 -5.708 43.343 1.00 87.00 89 GLU A C 1
ATOM 732 O O . GLU A 1 89 ? -21.657 -6.091 44.244 1.00 87.00 89 GLU A O 1
ATOM 737 N N . ASP A 1 90 ? -23.582 -6.293 43.103 1.00 86.50 90 ASP A N 1
ATOM 738 C CA . ASP A 1 90 ? -24.147 -7.371 43.929 1.00 86.50 90 ASP A CA 1
ATOM 739 C C . ASP A 1 90 ? -23.204 -8.591 44.033 1.00 86.50 90 ASP A C 1
ATOM 741 O O . ASP A 1 90 ? -23.082 -9.221 45.085 1.00 86.50 90 ASP A O 1
ATOM 745 N N . MET A 1 91 ? -22.508 -8.948 42.946 1.00 83.88 91 MET A N 1
ATOM 746 C CA . MET A 1 91 ? -21.538 -10.054 42.927 1.00 83.88 91 MET A CA 1
ATOM 747 C C . MET A 1 91 ? -20.254 -9.736 43.695 1.00 83.88 91 MET A C 1
ATOM 749 O O . MET A 1 91 ? -19.695 -10.629 44.335 1.00 83.88 91 MET A O 1
ATOM 753 N N . LEU A 1 92 ? -19.764 -8.496 43.625 1.00 84.81 92 LEU A N 1
ATOM 754 C CA . LEU A 1 92 ? -18.605 -8.054 44.401 1.00 84.81 92 LEU A CA 1
ATOM 755 C C . LEU A 1 92 ? -18.938 -7.995 45.892 1.00 84.81 92 LEU A C 1
ATOM 757 O O . LEU A 1 92 ? -18.138 -8.462 46.701 1.00 84.81 92 LEU A O 1
ATOM 761 N N . ASP A 1 93 ? -20.128 -7.518 46.246 1.00 85.62 93 ASP A N 1
ATOM 762 C CA . ASP A 1 93 ? -20.618 -7.517 47.623 1.00 85.62 93 ASP A CA 1
ATOM 763 C C . ASP A 1 93 ? -20.804 -8.940 48.152 1.00 85.62 93 ASP A C 1
ATOM 765 O O . ASP A 1 93 ? -20.321 -9.258 49.238 1.00 85.62 93 ASP A O 1
ATOM 769 N N . MET A 1 94 ? -21.375 -9.845 47.353 1.00 84.88 94 MET A N 1
ATOM 770 C CA . MET A 1 94 ? -21.456 -11.263 47.706 1.00 84.88 94 MET A CA 1
ATOM 771 C C . MET A 1 94 ? -20.066 -11.904 47.830 1.00 84.88 94 MET A C 1
ATOM 773 O O . MET A 1 94 ? -19.857 -12.742 48.702 1.00 84.88 94 MET A O 1
ATOM 777 N N . ASN A 1 95 ? -19.091 -11.523 46.998 1.00 82.44 95 ASN A N 1
ATOM 778 C CA . ASN A 1 95 ? -17.715 -12.006 47.125 1.00 82.44 95 ASN A CA 1
ATOM 779 C C . ASN A 1 95 ? -17.068 -11.515 48.425 1.00 82.44 95 ASN A C 1
ATOM 781 O O . ASN A 1 95 ? -16.447 -12.312 49.122 1.00 82.44 95 ASN A O 1
ATOM 785 N N . ASN A 1 96 ? -17.259 -10.244 48.779 1.00 83.06 96 ASN A N 1
ATOM 786 C CA . ASN A 1 96 ? -16.785 -9.676 50.038 1.00 83.06 96 ASN A CA 1
ATOM 787 C C . ASN A 1 96 ? -17.459 -10.347 51.241 1.00 83.06 96 ASN A C 1
ATOM 789 O O . ASN A 1 96 ? -16.776 -10.694 52.199 1.00 83.06 96 ASN A O 1
ATOM 793 N N . GLU A 1 97 ? -18.765 -10.613 51.179 1.00 81.31 97 GLU A N 1
ATOM 794 C CA . GLU A 1 97 ? -19.497 -11.321 52.232 1.00 81.31 97 GLU A CA 1
ATOM 795 C C . GLU A 1 97 ? -19.054 -12.790 52.343 1.00 81.31 97 GLU A C 1
ATOM 797 O O . GLU A 1 97 ? -18.888 -13.302 53.449 1.00 81.31 97 GLU A O 1
ATOM 802 N N . ILE A 1 98 ? -18.766 -13.461 51.219 1.00 78.69 98 ILE A N 1
ATOM 803 C CA . ILE A 1 98 ? -18.158 -14.800 51.197 1.00 78.69 98 ILE A CA 1
ATOM 804 C C . ILE A 1 98 ? -16.756 -14.757 51.802 1.00 78.69 98 ILE A C 1
ATOM 806 O O . ILE A 1 98 ? -16.439 -15.608 52.628 1.00 78.69 98 ILE A O 1
ATOM 810 N N . GLN A 1 99 ? -15.916 -13.790 51.429 1.00 77.12 99 GLN A N 1
ATOM 811 C CA . GLN A 1 99 ? -14.576 -13.637 51.995 1.00 77.12 99 GLN A CA 1
ATOM 812 C C . GLN A 1 99 ? -14.635 -13.335 53.490 1.00 77.12 99 GLN A C 1
ATOM 814 O O . GLN A 1 99 ? -1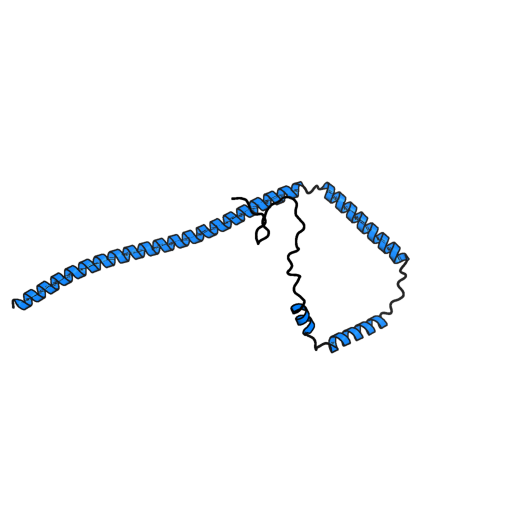3.859 -13.912 54.241 1.0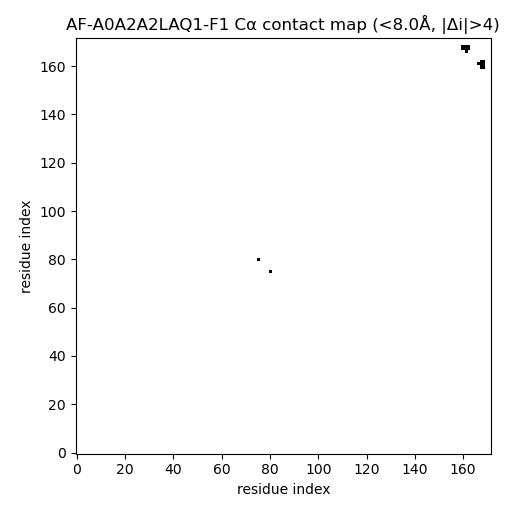0 77.12 99 GLN A O 1
ATOM 819 N N . GLU A 1 100 ? -15.568 -12.505 53.950 1.00 78.31 100 GLU A N 1
ATOM 820 C CA . GLU A 1 100 ? -15.745 -12.202 55.368 1.00 78.31 100 GLU A CA 1
ATOM 821 C C . GLU A 1 100 ? -16.298 -13.413 56.135 1.00 78.31 100 GLU A C 1
ATOM 823 O O . GLU A 1 100 ? -15.818 -13.726 57.222 1.00 78.31 100 GLU A O 1
ATOM 828 N N . ALA A 1 101 ? -17.252 -14.157 55.570 1.00 75.69 101 ALA A N 1
ATOM 829 C CA . ALA A 1 101 ? -17.786 -15.382 56.164 1.00 75.69 101 ALA A CA 1
ATOM 830 C C . ALA A 1 101 ? -16.744 -16.515 56.215 1.00 75.69 101 ALA A C 1
ATOM 832 O O . ALA A 1 101 ? -16.672 -17.237 57.209 1.00 75.69 101 ALA A O 1
ATOM 833 N N . MET A 1 102 ? -15.911 -16.639 55.178 1.00 65.62 102 MET A N 1
ATOM 834 C CA . MET A 1 102 ? -14.794 -17.586 55.107 1.00 65.62 102 MET A CA 1
ATOM 835 C C . MET A 1 102 ? -13.633 -17.160 56.018 1.00 65.62 102 MET A C 1
ATOM 837 O O . MET A 1 102 ? -13.031 -18.008 56.669 1.00 65.62 102 MET A O 1
ATOM 841 N N . SER A 1 103 ? -13.351 -15.858 56.128 1.00 64.00 103 SER A N 1
ATOM 842 C CA . SER A 1 103 ? -12.334 -15.278 57.021 1.00 64.00 103 SER A CA 1
ATOM 843 C C . SER A 1 103 ? -12.731 -15.402 58.492 1.00 64.00 103 SER A C 1
ATOM 845 O O . SER A 1 103 ? -11.908 -15.764 59.325 1.00 64.00 103 SER A O 1
ATOM 847 N N . ARG A 1 104 ? -14.026 -15.266 58.820 1.00 61.16 104 ARG A N 1
ATOM 848 C CA . ARG A 1 104 ? -14.556 -15.588 60.159 1.00 61.16 104 ARG A CA 1
ATOM 849 C C . ARG A 1 104 ? -14.316 -17.050 60.569 1.00 61.16 104 ARG A C 1
ATOM 851 O O . ARG A 1 104 ? -14.410 -17.348 61.758 1.00 61.16 104 ARG A O 1
ATOM 858 N N . GLN A 1 105 ? -14.028 -17.952 59.624 1.00 55.19 105 GLN A N 1
ATOM 859 C CA . GLN A 1 105 ? -13.624 -19.338 59.898 1.00 55.19 105 GLN A CA 1
ATOM 860 C C . GLN A 1 105 ? -12.120 -19.605 59.728 1.00 55.19 105 GLN A C 1
ATOM 862 O O . GLN A 1 105 ? -11.639 -20.591 60.284 1.00 55.19 105 GLN A O 1
ATOM 867 N N . TYR A 1 106 ? -11.380 -18.753 59.016 1.00 48.94 106 TYR A N 1
ATOM 868 C CA . TYR A 1 106 ? -9.925 -18.828 58.890 1.00 48.94 106 TYR A CA 1
ATOM 869 C C . TYR A 1 106 ? -9.266 -17.827 59.845 1.00 48.94 106 TYR A C 1
ATOM 871 O O . TYR A 1 106 ? -8.731 -16.796 59.438 1.00 48.94 106 TYR A O 1
ATOM 879 N N . ASP A 1 107 ? -9.253 -18.174 61.134 1.00 57.75 107 ASP A N 1
ATOM 880 C CA . ASP A 1 107 ? -8.128 -17.785 61.986 1.00 57.75 107 ASP A CA 1
ATOM 881 C C . ASP A 1 107 ? -6.902 -18.472 61.373 1.00 57.75 107 ASP A C 1
ATOM 883 O O . ASP A 1 107 ? -6.685 -19.672 61.553 1.00 57.75 107 ASP A O 1
ATOM 887 N N . THR A 1 108 ? -6.224 -17.766 60.466 1.00 58.50 108 THR A N 1
ATOM 888 C CA . THR A 1 108 ? -5.076 -18.319 59.748 1.00 58.50 108 THR A CA 1
ATOM 889 C C . THR A 1 108 ? -3.994 -18.502 60.806 1.00 58.50 108 THR A C 1
ATOM 891 O O . THR A 1 108 ? -3.598 -17.499 61.400 1.00 58.50 108 THR A O 1
ATOM 894 N N . PRO A 1 109 ? -3.566 -19.740 61.120 1.00 61.66 109 PRO A N 1
ATOM 895 C CA . PRO A 1 109 ? -2.532 -19.944 62.125 1.00 61.66 109 PRO A CA 1
ATOM 896 C C . PRO A 1 109 ? -1.290 -19.158 61.707 1.00 61.66 109 PRO A C 1
ATOM 898 O O . PRO A 1 109 ? -0.977 -19.146 60.517 1.00 61.66 109 PRO A O 1
ATOM 901 N N . ASP A 1 110 ? -0.633 -18.498 62.669 1.00 59.56 110 ASP A N 1
ATOM 902 C CA . ASP A 1 110 ? 0.589 -17.717 62.447 1.00 59.56 110 ASP A CA 1
ATOM 903 C C . ASP A 1 110 ? 1.552 -18.521 61.562 1.00 59.56 110 ASP A C 1
ATOM 905 O O . ASP A 1 110 ? 2.115 -19.533 61.986 1.00 59.56 110 ASP A O 1
ATOM 909 N N . ILE A 1 111 ? 1.673 -18.105 60.301 1.00 64.38 111 ILE A N 1
ATOM 910 C CA . ILE A 1 111 ? 2.589 -18.717 59.347 1.00 64.38 111 ILE A CA 1
ATOM 911 C C . ILE A 1 111 ? 3.977 -18.222 59.736 1.00 64.38 111 ILE A C 1
ATOM 913 O O . ILE A 1 111 ? 4.225 -17.016 59.739 1.00 64.38 111 ILE A O 1
ATOM 917 N N . ASP A 1 112 ? 4.869 -19.142 60.093 1.00 74.50 112 ASP A N 1
ATOM 918 C CA . ASP A 1 112 ? 6.248 -18.799 60.418 1.00 74.50 112 ASP A CA 1
ATOM 919 C C . ASP A 1 112 ? 6.989 -18.424 59.126 1.00 74.50 112 ASP A C 1
ATOM 921 O O . ASP A 1 112 ? 7.362 -19.282 58.324 1.00 74.50 112 ASP A O 1
ATOM 925 N N . GLU A 1 113 ? 7.175 -17.122 58.904 1.00 72.00 113 GLU A N 1
ATOM 926 C CA . GLU A 1 113 ? 7.906 -16.580 57.752 1.00 72.00 113 GLU A CA 1
ATOM 927 C C . GLU A 1 113 ? 9.324 -17.161 57.630 1.00 72.00 113 GLU A C 1
ATOM 929 O O . GLU A 1 113 ? 9.832 -17.268 56.516 1.00 72.00 113 GLU A O 1
ATOM 934 N N . ALA A 1 114 ? 9.941 -17.603 58.735 1.00 77.62 114 ALA A N 1
ATOM 935 C CA . ALA A 1 114 ? 11.263 -18.222 58.706 1.00 77.62 114 ALA A CA 1
ATOM 936 C C . ALA A 1 114 ? 11.250 -19.643 58.114 1.00 77.62 114 ALA A C 1
ATOM 938 O O . ALA A 1 114 ? 12.217 -20.041 57.463 1.00 77.62 114 ALA A O 1
ATOM 939 N N . ASP A 1 115 ? 10.169 -20.399 58.316 1.00 79.44 115 ASP A N 1
ATOM 940 C CA . ASP A 1 115 ? 10.002 -21.739 57.736 1.00 79.44 115 ASP A CA 1
ATOM 941 C C . ASP A 1 115 ? 9.765 -21.633 56.222 1.00 79.44 115 ASP A C 1
ATOM 943 O O . ASP A 1 115 ? 10.402 -22.320 55.425 1.00 79.44 115 ASP A O 1
ATOM 947 N N . LEU A 1 116 ? 8.950 -20.655 55.811 1.00 77.50 116 LEU A N 1
ATOM 948 C CA . LEU A 1 116 ? 8.706 -20.347 54.401 1.00 77.50 116 LEU A CA 1
ATOM 949 C C . LEU A 1 116 ? 9.972 -19.881 53.668 1.00 77.50 116 LEU A C 1
ATOM 951 O O . LEU A 1 116 ? 10.191 -20.251 52.517 1.00 77.50 116 LEU A O 1
ATOM 955 N N . GLU A 1 117 ? 10.808 -19.066 54.313 1.00 78.88 117 GLU A N 1
ATOM 956 C CA . GLU A 1 117 ? 12.065 -18.589 53.728 1.00 78.88 117 GLU A CA 1
ATOM 957 C C . GLU A 1 117 ? 13.091 -19.728 53.589 1.00 78.88 117 GLU A C 1
ATOM 959 O O . GLU A 1 117 ? 13.821 -19.787 52.597 1.00 78.88 117 GLU A O 1
ATOM 964 N N . ALA A 1 118 ? 13.094 -20.685 54.524 1.00 81.69 118 ALA A N 1
ATOM 965 C CA . ALA A 1 118 ? 13.902 -21.898 54.433 1.00 81.69 118 ALA A CA 1
ATOM 966 C C . ALA A 1 118 ? 13.422 -22.844 53.317 1.00 81.69 118 ALA A C 1
ATOM 968 O O . ALA A 1 118 ? 14.249 -23.364 52.564 1.00 81.69 118 ALA A O 1
ATOM 969 N N . GLU A 1 119 ? 12.108 -23.034 53.160 1.00 78.69 119 GLU A N 1
ATOM 970 C CA . GLU A 1 119 ? 11.539 -23.788 52.036 1.00 78.69 119 GLU A CA 1
ATOM 971 C C . GLU A 1 119 ? 11.816 -23.105 50.688 1.00 78.69 119 GLU A C 1
ATOM 973 O O . GLU A 1 119 ? 12.196 -23.772 49.726 1.00 78.69 119 GLU A O 1
ATOM 978 N N . LEU A 1 120 ? 11.691 -21.774 50.611 1.00 77.56 120 LEU A N 1
ATOM 979 C CA . LEU A 1 120 ? 11.988 -21.004 49.401 1.00 77.56 120 LEU A CA 1
ATOM 980 C C . LEU A 1 120 ? 13.468 -21.114 49.011 1.00 77.56 120 LEU A C 1
ATOM 982 O O . LEU A 1 120 ? 13.778 -21.264 47.829 1.00 77.56 120 LEU A O 1
ATOM 986 N N . ALA A 1 121 ? 14.376 -21.065 49.990 1.00 79.06 121 ALA A N 1
ATOM 987 C CA . ALA A 1 121 ? 15.803 -21.275 49.765 1.00 79.06 121 ALA A CA 1
ATOM 988 C C . ALA A 1 121 ? 16.088 -22.696 49.252 1.00 79.06 121 ALA A C 1
ATOM 990 O O . ALA A 1 121 ? 16.833 -22.857 48.289 1.00 79.06 121 ALA A O 1
ATOM 991 N N . ALA A 1 122 ? 15.436 -23.713 49.824 1.00 79.06 122 ALA A N 1
ATOM 992 C CA . ALA A 1 122 ? 15.565 -25.092 49.360 1.00 79.06 122 ALA A CA 1
ATOM 993 C C . ALA A 1 122 ? 15.051 -25.283 47.918 1.00 79.06 122 ALA A C 1
ATOM 995 O O . ALA A 1 122 ? 15.690 -25.978 47.132 1.00 79.06 122 ALA A O 1
ATOM 996 N N . LEU A 1 123 ? 13.946 -24.628 47.545 1.00 70.94 123 LEU A N 1
ATOM 997 C CA . LEU A 1 123 ? 13.411 -24.606 46.174 1.00 70.94 123 LEU A CA 1
ATOM 998 C C . LEU A 1 123 ? 14.328 -23.862 45.190 1.00 70.94 123 LEU A C 1
ATOM 1000 O O . LEU A 1 123 ? 14.462 -24.269 44.036 1.00 70.94 123 LEU A O 1
ATOM 1004 N N . GLY A 1 124 ? 14.959 -22.772 45.633 1.00 67.12 124 GLY A N 1
ATOM 1005 C CA . GLY A 1 124 ? 15.964 -22.045 44.856 1.00 67.12 124 GLY A CA 1
ATOM 1006 C C . GLY A 1 124 ? 17.197 -22.900 44.569 1.00 67.12 124 GLY A C 1
ATOM 1007 O O . GLY A 1 124 ? 17.652 -22.949 43.428 1.00 67.12 124 GLY A O 1
ATOM 1008 N N . ASP A 1 125 ? 17.670 -23.637 45.574 1.00 65.19 125 ASP A N 1
ATOM 1009 C CA . ASP A 1 125 ? 18.779 -24.583 45.434 1.00 65.19 125 ASP A CA 1
ATOM 1010 C C . ASP A 1 125 ? 18.395 -25.797 44.561 1.00 65.19 125 ASP A C 1
ATOM 1012 O O . ASP A 1 125 ? 19.224 -26.291 43.798 1.00 65.19 125 ASP A O 1
ATOM 10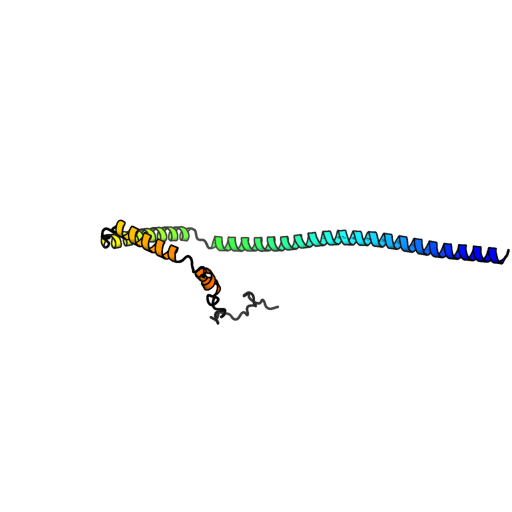16 N N . GLU A 1 126 ? 17.139 -26.263 44.609 1.00 61.28 126 GLU A N 1
ATOM 1017 C CA . GLU A 1 126 ? 16.621 -27.322 43.724 1.00 61.28 126 GLU A CA 1
ATOM 1018 C C . GLU A 1 126 ? 16.558 -26.871 42.251 1.00 61.28 126 GLU A C 1
ATOM 1020 O O . GLU A 1 126 ? 16.874 -27.654 41.352 1.00 61.28 126 GLU A O 1
ATOM 1025 N N . LEU A 1 127 ? 16.221 -25.602 41.992 1.00 59.41 127 LEU A N 1
ATOM 1026 C CA . LEU A 1 127 ? 16.256 -25.003 40.652 1.00 59.41 127 LEU A CA 1
ATOM 1027 C C . LEU A 1 127 ? 17.690 -24.754 40.148 1.00 59.41 127 LEU A C 1
ATOM 1029 O O . LEU A 1 127 ? 17.946 -24.942 38.959 1.00 59.41 127 LEU A O 1
ATOM 1033 N N . ASP A 1 128 ? 18.623 -24.371 41.026 1.00 57.59 128 ASP A N 1
ATOM 1034 C CA . ASP A 1 128 ? 20.032 -24.101 40.680 1.00 57.59 128 ASP A CA 1
ATOM 1035 C C . ASP A 1 128 ? 20.836 -25.397 40.442 1.00 57.59 128 ASP A C 1
ATOM 1037 O O . ASP A 1 128 ? 21.645 -25.493 39.518 1.00 57.59 128 ASP A O 1
ATOM 1041 N N . LEU A 1 129 ? 20.533 -26.468 41.185 1.00 54.88 129 LEU A N 1
ATOM 1042 C CA . LEU A 1 129 ? 21.058 -27.820 40.928 1.00 54.88 129 LEU A CA 1
ATOM 1043 C C . LEU A 1 129 ? 20.457 -28.473 39.663 1.00 54.88 129 LEU A C 1
ATOM 1045 O O . LEU A 1 129 ? 20.911 -29.542 39.245 1.00 54.88 129 LEU A O 1
ATOM 1049 N N . GLY A 1 130 ? 19.472 -27.817 39.042 1.00 51.94 130 GLY A N 1
ATOM 1050 C CA . GLY A 1 130 ? 18.798 -28.191 37.802 1.00 51.94 130 GLY A CA 1
ATOM 1051 C C . GLY A 1 130 ? 19.326 -27.506 36.534 1.00 51.94 130 GLY A C 1
ATOM 1052 O O . GLY A 1 130 ? 18.679 -27.617 35.492 1.00 51.94 130 GLY A O 1
ATOM 1053 N N . GLU A 1 131 ? 20.509 -26.870 36.542 1.00 53.19 131 GLU A N 1
ATOM 1054 C CA . GLU A 1 131 ? 21.184 -26.355 35.323 1.00 53.19 131 GLU A CA 1
ATOM 1055 C C . GLU A 1 131 ? 21.569 -27.452 34.294 1.00 53.19 131 GLU A C 1
ATOM 1057 O O . GLU A 1 131 ? 22.337 -27.235 33.356 1.00 53.19 131 GLU A O 1
ATOM 1062 N N . THR A 1 132 ? 21.026 -28.663 34.418 1.00 53.09 132 THR A N 1
ATOM 1063 C CA . THR A 1 132 ? 21.111 -29.711 33.399 1.00 53.09 132 THR A CA 1
ATOM 1064 C C . THR A 1 1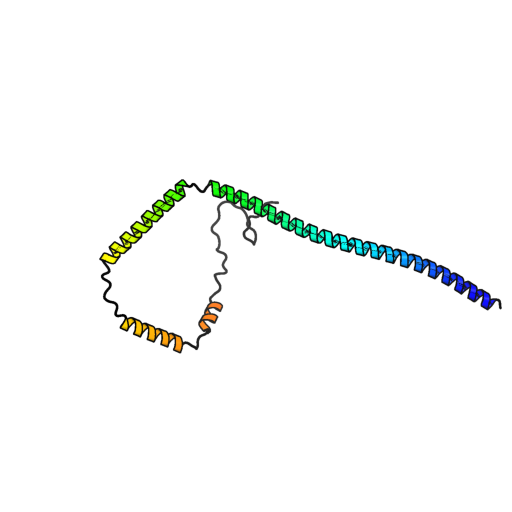32 ? 19.745 -30.323 33.112 1.00 53.09 132 THR A C 1
ATOM 1066 O O . THR A 1 132 ? 19.596 -31.534 33.175 1.00 53.09 132 THR A O 1
ATOM 1069 N N . ASP A 1 133 ? 18.745 -29.504 32.784 1.00 51.25 133 ASP A N 1
ATOM 1070 C CA . ASP A 1 133 ? 17.738 -29.922 31.805 1.00 51.25 133 ASP A CA 1
ATOM 1071 C C . ASP A 1 133 ? 17.018 -28.728 31.162 1.00 51.25 133 ASP A C 1
ATOM 1073 O O . ASP A 1 133 ? 15.844 -28.427 31.378 1.00 51.25 133 ASP A O 1
ATOM 1077 N N . THR A 1 134 ? 17.707 -28.119 30.197 1.00 52.78 134 THR A N 1
ATOM 1078 C CA . THR A 1 134 ? 17.059 -27.426 29.071 1.00 52.78 134 THR A CA 1
ATOM 1079 C C . THR A 1 134 ? 16.103 -28.340 28.277 1.00 52.78 134 THR A C 1
ATOM 1081 O O . THR A 1 134 ? 15.433 -27.864 27.361 1.00 52.78 134 THR A O 1
ATOM 1084 N N . ASN A 1 135 ? 15.950 -29.614 28.666 1.00 52.88 135 ASN A N 1
ATOM 1085 C CA . ASN A 1 135 ? 14.896 -30.522 28.222 1.00 52.88 135 ASN A CA 1
ATOM 1086 C C . ASN A 1 135 ? 13.473 -30.030 28.518 1.00 52.88 135 ASN A C 1
ATOM 1088 O O . ASN A 1 135 ? 12.570 -30.452 27.808 1.00 52.88 135 ASN A O 1
ATOM 1092 N N . TYR A 1 136 ? 13.219 -29.114 29.464 1.00 55.53 136 TYR A N 1
ATOM 1093 C CA . TYR A 1 136 ? 11.856 -28.563 29.612 1.00 55.53 136 TYR A CA 1
ATOM 1094 C C . TYR A 1 136 ? 11.405 -27.784 28.359 1.00 55.53 136 TYR A C 1
ATOM 1096 O O . TYR A 1 136 ? 10.223 -27.763 28.010 1.00 55.53 136 TYR A O 1
ATOM 1104 N N . LEU A 1 137 ? 12.352 -27.179 27.630 1.00 54.75 137 LEU A N 1
ATOM 1105 C CA . LEU A 1 137 ? 12.074 -26.536 26.343 1.00 54.75 137 LEU A CA 1
ATOM 1106 C C . LEU A 1 137 ? 11.915 -27.558 25.205 1.00 54.75 137 LEU A C 1
ATOM 1108 O O . LEU A 1 137 ? 11.174 -27.291 24.261 1.00 54.75 137 LEU A O 1
ATOM 1112 N N . ASP A 1 138 ? 12.565 -28.720 25.301 1.00 54.97 138 ASP A N 1
ATOM 1113 C CA . ASP A 1 138 ? 12.497 -29.786 24.291 1.00 54.97 138 ASP A CA 1
ATOM 1114 C C . ASP A 1 138 ? 11.266 -30.698 24.477 1.00 54.97 138 ASP A C 1
ATOM 1116 O O . ASP A 1 138 ? 10.676 -31.169 23.505 1.00 54.97 138 ASP A O 1
ATOM 1120 N N . GLU A 1 139 ? 10.781 -30.866 25.710 1.00 54.84 139 GLU A N 1
ATOM 1121 C CA . GLU A 1 139 ? 9.512 -31.527 26.043 1.00 54.84 139 GLU A CA 1
ATOM 1122 C C . GLU A 1 139 ? 8.308 -30.665 25.632 1.00 54.84 139 GLU A C 1
ATOM 1124 O O . GLU A 1 139 ? 7.316 -31.187 25.127 1.00 54.84 139 GLU A O 1
ATOM 1129 N N . ALA A 1 140 ? 8.410 -29.333 25.718 1.00 57.06 140 ALA A N 1
ATOM 1130 C CA . ALA A 1 140 ? 7.411 -28.427 25.143 1.00 57.06 140 ALA A CA 1
ATOM 1131 C C . ALA A 1 140 ? 7.343 -28.511 23.601 1.00 57.06 140 ALA A C 1
ATOM 1133 O O . ALA A 1 140 ? 6.287 -28.261 23.016 1.00 57.06 140 ALA A O 1
ATOM 1134 N N . LEU A 1 141 ? 8.447 -28.889 22.942 1.00 56.09 141 LEU A N 1
ATOM 1135 C CA . LEU A 1 141 ? 8.529 -29.131 21.494 1.00 56.09 141 LEU A CA 1
ATOM 1136 C C . LEU A 1 141 ? 8.160 -30.576 21.101 1.00 56.09 141 LEU A C 1
ATOM 1138 O O . LEU A 1 141 ? 7.696 -30.799 19.982 1.00 56.09 141 LEU A O 1
ATOM 1142 N N . SER A 1 142 ? 8.334 -31.536 22.013 1.00 58.69 142 SER A N 1
ATOM 1143 C CA . SER A 1 142 ? 8.025 -32.965 21.837 1.00 58.69 142 SER A CA 1
ATOM 1144 C C . SER A 1 142 ? 6.663 -33.380 22.398 1.00 58.69 142 SER A C 1
ATOM 1146 O O . SER A 1 142 ? 6.251 -34.530 22.221 1.00 58.69 142 SER A O 1
ATOM 1148 N N . ALA A 1 143 ? 5.943 -32.459 23.045 1.00 57.56 143 ALA A N 1
ATOM 1149 C CA . ALA A 1 143 ? 4.568 -32.662 23.463 1.00 57.56 143 ALA A CA 1
ATOM 1150 C C . ALA A 1 143 ? 3.750 -33.169 22.261 1.00 57.56 143 ALA A C 1
ATOM 1152 O O . ALA A 1 143 ? 3.873 -32.612 21.163 1.00 57.56 143 ALA A O 1
ATOM 1153 N N . PRO A 1 144 ? 2.919 -34.220 22.425 1.00 61.41 144 PRO A N 1
ATOM 1154 C CA . PRO A 1 144 ? 2.063 -34.695 21.351 1.00 61.41 144 PRO A CA 1
ATOM 1155 C C . PRO A 1 144 ? 1.283 -33.500 20.813 1.00 61.41 144 PRO A C 1
ATOM 1157 O O . PRO A 1 144 ? 0.570 -32.843 21.574 1.00 61.41 144 PRO A O 1
ATOM 1160 N N . GLY A 1 145 ? 1.476 -33.184 19.528 1.00 64.69 145 GLY A N 1
ATOM 1161 C CA . GLY A 1 145 ? 0.832 -32.032 18.912 1.00 64.69 145 GLY A CA 1
ATOM 1162 C C . GLY A 1 145 ? -0.654 -32.024 19.256 1.00 64.69 145 GLY A C 1
ATOM 1163 O O . GLY A 1 145 ? -1.286 -33.086 19.256 1.00 64.69 145 GLY A O 1
ATOM 1164 N N . VAL A 1 146 ? -1.184 -30.837 19.581 1.00 57.34 146 VAL A N 1
ATOM 1165 C CA . VAL A 1 146 ? -2.622 -30.610 19.796 1.00 57.34 146 VAL A CA 1
ATOM 1166 C C . VAL A 1 146 ? -3.425 -31.495 18.838 1.00 57.34 146 VAL A C 1
ATOM 1168 O O . VAL A 1 146 ? -3.099 -31.506 17.647 1.00 57.34 146 VAL A O 1
ATOM 1171 N N . PRO A 1 147 ? -4.411 -32.269 19.333 1.00 53.00 147 PRO A N 1
ATOM 1172 C CA . PRO A 1 147 ? -5.028 -33.339 18.567 1.00 53.00 147 PRO A CA 1
ATOM 1173 C C . PRO A 1 147 ? -5.403 -32.856 17.165 1.00 53.00 147 PRO A C 1
ATOM 1175 O O . PRO A 1 147 ? -6.282 -32.016 16.993 1.00 53.00 147 PRO A O 1
ATOM 1178 N N . THR A 1 148 ? -4.731 -33.395 16.148 1.00 57.72 148 THR A N 1
ATOM 1179 C CA . THR A 1 148 ? -5.006 -33.082 14.736 1.00 57.72 148 THR A CA 1
ATOM 1180 C C . THR A 1 148 ? -6.302 -33.723 14.247 1.00 57.72 148 THR A C 1
ATOM 1182 O O . THR A 1 148 ? -6.728 -33.503 13.111 1.00 57.72 148 THR A O 1
ATOM 1185 N N . SER A 1 149 ? -6.980 -34.483 15.109 1.00 50.66 149 SER A N 1
ATOM 1186 C CA . SER A 1 149 ? -8.379 -34.820 14.923 1.00 50.66 149 SER A CA 1
ATOM 1187 C C . SER A 1 149 ? -9.189 -33.530 14.929 1.00 50.66 149 SER A C 1
ATOM 1189 O O . SER A 1 149 ? -9.573 -33.032 15.988 1.00 50.66 149 SER A O 1
ATOM 1191 N N . LYS A 1 150 ? -9.489 -33.021 13.724 1.00 48.00 150 LYS A N 1
ATOM 1192 C CA . LYS A 1 150 ? -10.678 -32.196 13.480 1.00 48.00 150 LYS A CA 1
ATOM 1193 C C . LYS A 1 150 ? -11.789 -32.746 14.378 1.00 48.00 150 LYS A C 1
ATOM 1195 O O . LYS A 1 150 ? -12.044 -33.953 14.287 1.00 48.00 150 LYS A O 1
ATOM 1200 N N . PRO A 1 151 ? -12.418 -31.932 15.244 1.00 43.91 151 PRO A N 1
ATOM 1201 C CA . PRO A 1 151 ? -13.524 -32.407 16.053 1.00 43.91 151 PRO A CA 1
ATOM 1202 C C . PRO A 1 151 ? -14.544 -33.018 15.098 1.00 43.91 151 PRO A C 1
ATOM 1204 O O . PRO A 1 151 ? -15.108 -32.341 14.237 1.00 43.91 151 PRO A O 1
ATOM 1207 N N . SER A 1 152 ? -14.699 -34.338 15.186 1.00 43.28 152 SER A N 1
ATOM 1208 C CA . SER A 1 152 ? -15.673 -35.060 14.390 1.00 43.28 152 SER A CA 1
ATOM 1209 C C . SER A 1 152 ? -17.049 -34.675 14.909 1.00 43.28 152 SER A C 1
ATOM 1211 O O . SER A 1 152 ? -17.549 -35.265 15.858 1.00 43.28 152 SER A O 1
ATOM 1213 N N . SER A 1 153 ? -17.622 -33.677 14.238 1.00 50.38 153 SER A N 1
ATOM 1214 C CA . SER A 1 153 ? -19.044 -33.404 14.067 1.00 50.38 153 SER A CA 1
ATOM 1215 C C . SER A 1 153 ? -19.865 -33.328 15.363 1.00 50.38 153 SER A C 1
ATOM 1217 O O . SER A 1 153 ? -20.308 -34.341 15.908 1.00 50.38 153 SER A O 1
ATOM 1219 N N . SER A 1 154 ? -20.266 -32.116 15.738 1.00 38.31 154 SER A N 1
ATOM 1220 C CA . SER A 1 154 ? -21.674 -31.934 16.074 1.00 38.31 154 SER A CA 1
ATOM 1221 C C . SER A 1 154 ? -22.313 -31.140 14.943 1.00 38.31 154 SER A C 1
ATOM 1223 O O . SER A 1 154 ? -21.795 -30.137 14.460 1.00 38.31 154 SER A O 1
ATOM 1225 N N . LYS A 1 155 ? -23.398 -31.707 14.434 1.00 49.50 155 LYS A N 1
ATOM 1226 C CA . LYS A 1 155 ? -24.237 -31.156 13.385 1.00 49.50 155 LYS A CA 1
ATOM 1227 C C . LYS A 1 155 ? -24.655 -29.742 13.787 1.00 49.50 155 LYS A C 1
ATOM 1229 O O . LYS A 1 155 ? -25.497 -29.597 14.672 1.00 49.50 155 LYS A O 1
ATOM 1234 N N . THR A 1 156 ? -24.129 -28.716 13.128 1.00 37.78 156 THR A N 1
ATOM 1235 C CA . THR A 1 156 ? -24.848 -27.447 13.080 1.00 37.78 156 THR A CA 1
ATOM 1236 C C . THR A 1 156 ? -26.099 -27.709 12.256 1.00 37.78 156 THR A C 1
ATOM 1238 O O . THR A 1 156 ? -26.037 -28.284 11.166 1.00 37.78 156 THR A O 1
ATOM 1241 N N . ALA A 1 157 ? -27.245 -27.394 12.846 1.00 48.88 157 ALA A N 1
ATOM 1242 C CA . ALA A 1 157 ? -28.529 -27.407 12.178 1.00 48.88 157 ALA A CA 1
ATOM 1243 C C . ALA A 1 157 ? -28.417 -26.745 10.789 1.00 48.88 157 ALA A C 1
ATOM 1245 O O . ALA A 1 157 ? -27.753 -25.723 10.650 1.00 48.88 157 ALA A O 1
ATOM 1246 N N . GLU A 1 158 ? -29.080 -27.348 9.798 1.00 52.47 158 GLU A N 1
ATOM 1247 C CA . GLU A 1 158 ? -29.248 -26.832 8.428 1.00 52.47 158 GLU A CA 1
ATOM 1248 C C . GLU A 1 158 ? -28.042 -26.969 7.473 1.00 52.47 158 GLU A C 1
ATOM 1250 O O . GLU A 1 158 ? -27.472 -25.990 7.019 1.00 52.47 158 GLU A O 1
ATOM 1255 N N . GLY A 1 159 ? -27.705 -28.214 7.103 1.00 53.69 159 GLY A N 1
ATOM 1256 C CA . GLY A 1 159 ? -27.491 -28.676 5.712 1.00 53.69 159 GLY A CA 1
ATOM 1257 C C . GLY A 1 159 ? -26.528 -27.969 4.737 1.00 53.69 159 GLY A C 1
ATOM 1258 O O . GLY A 1 159 ? -26.452 -28.420 3.596 1.00 53.69 159 GLY A O 1
ATOM 1259 N N . LEU A 1 160 ? -25.811 -26.909 5.107 1.00 58.06 160 LEU A N 1
ATOM 1260 C CA . LEU A 1 160 ? -24.899 -26.199 4.207 1.00 58.06 160 LEU A CA 1
ATOM 1261 C C . LEU A 1 160 ? -23.493 -26.803 4.267 1.00 58.06 160 LEU A C 1
ATOM 1263 O O . LEU A 1 160 ? -22.868 -26.868 5.325 1.00 58.06 160 LEU A O 1
ATOM 1267 N N . GLU A 1 161 ? -22.981 -27.221 3.109 1.00 58.94 161 GLU A N 1
ATOM 1268 C CA . GLU A 1 161 ? -21.594 -27.656 2.974 1.00 58.94 161 GLU A CA 1
ATOM 1269 C C . GLU A 1 161 ? -20.632 -26.479 3.194 1.00 58.94 161 GLU A C 1
ATOM 1271 O O . GLU A 1 161 ? -20.795 -25.411 2.604 1.00 58.94 161 GLU A O 1
ATOM 1276 N N . VAL A 1 162 ? -19.598 -26.689 4.007 1.00 66.50 162 VAL A N 1
ATOM 1277 C CA . VAL A 1 162 ? -18.504 -25.730 4.228 1.00 66.50 162 VAL A CA 1
ATOM 1278 C C . VAL A 1 162 ? -17.261 -26.140 3.432 1.00 66.50 162 VAL A C 1
ATOM 1280 O O . VAL A 1 162 ? -17.053 -27.326 3.160 1.00 66.50 162 VAL A O 1
ATOM 1283 N N . ASP A 1 163 ? -16.462 -25.169 2.998 1.00 74.38 163 ASP A N 1
ATOM 1284 C CA . ASP A 1 163 ? -15.190 -25.400 2.311 1.00 74.38 163 ASP A CA 1
ATOM 1285 C C . ASP A 1 163 ? -14.021 -25.663 3.283 1.00 74.38 163 ASP A C 1
ATOM 1287 O O . ASP A 1 163 ? -14.186 -25.724 4.503 1.00 74.38 163 ASP A O 1
ATOM 1291 N N . GLU A 1 164 ? -12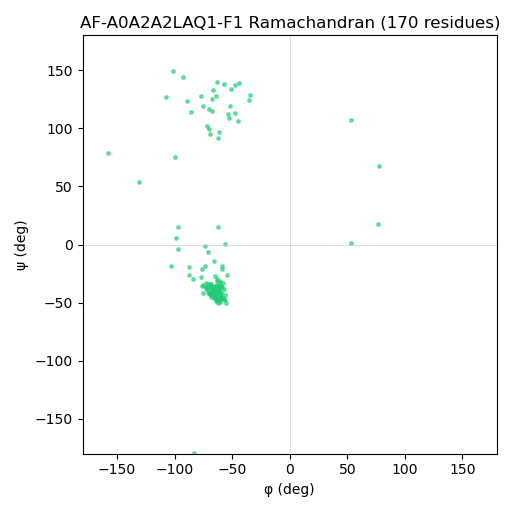.822 -25.872 2.732 1.00 69.12 164 GLU A N 1
ATOM 1292 C CA . GLU A 1 164 ? -11.612 -26.225 3.487 1.00 69.12 164 GLU A CA 1
ATOM 1293 C C . GLU A 1 164 ? -11.121 -25.115 4.434 1.00 69.12 164 GLU A C 1
ATOM 1295 O O . GLU A 1 164 ? -10.358 -25.397 5.358 1.00 69.12 164 GLU A O 1
ATOM 1300 N N . PHE A 1 165 ? -11.621 -23.886 4.278 1.00 65.06 165 PHE A N 1
ATOM 1301 C CA . PHE A 1 165 ? -11.361 -22.765 5.180 1.00 65.06 165 PHE A CA 1
ATOM 1302 C C . PHE A 1 165 ? -12.501 -22.529 6.186 1.00 65.06 165 PHE A C 1
ATOM 1304 O O . PHE A 1 165 ? -12.444 -21.581 6.966 1.00 65.06 165 PHE A O 1
ATOM 1311 N N . GLY A 1 166 ? -13.514 -23.404 6.222 1.00 65.75 166 GLY A N 1
ATOM 1312 C CA . GLY A 1 166 ? -14.637 -23.310 7.157 1.00 65.75 166 GLY A CA 1
ATOM 1313 C C . GLY A 1 166 ? -15.670 -22.247 6.778 1.00 65.75 166 GLY A C 1
ATOM 1314 O O . GLY A 1 166 ? -16.473 -21.853 7.624 1.00 65.75 166 GLY A O 1
ATOM 1315 N N . LEU A 1 167 ? -15.668 -21.785 5.525 1.00 79.12 167 LEU A N 1
ATOM 1316 C CA . LEU A 1 167 ? -16.642 -20.831 5.004 1.00 79.12 167 LEU A CA 1
ATOM 1317 C C . LEU A 1 167 ? -17.825 -21.579 4.355 1.00 79.12 167 LEU A C 1
ATOM 1319 O O . LEU A 1 167 ? -17.627 -22.631 3.740 1.00 79.12 167 LEU A O 1
ATOM 1323 N N . PRO A 1 168 ? -19.069 -21.077 4.466 1.00 78.69 168 PRO A N 1
ATOM 1324 C CA . PRO A 1 168 ? -20.225 -21.686 3.809 1.00 78.69 168 PRO A CA 1
ATOM 1325 C C . PRO A 1 168 ? -20.096 -21.623 2.283 1.00 78.69 168 PRO A C 1
ATOM 1327 O O . PRO A 1 168 ? -19.910 -20.541 1.721 1.00 78.69 168 PRO A O 1
ATOM 1330 N N . LYS A 1 169 ? -20.247 -22.761 1.595 1.00 67.94 169 LYS A N 1
ATOM 1331 C CA . LYS A 1 169 ? -20.281 -22.786 0.129 1.00 67.94 169 LYS A CA 1
ATOM 1332 C C . LYS A 1 169 ? -21.576 -22.139 -0.353 1.00 67.94 169 LYS A C 1
ATOM 1334 O O . LYS A 1 169 ? -22.673 -22.629 -0.090 1.00 67.94 169 LYS A O 1
ATOM 1339 N N . ILE A 1 170 ? -21.442 -21.036 -1.076 1.00 63.75 170 ILE A N 1
ATOM 1340 C CA . ILE A 1 170 ? -22.560 -20.384 -1.756 1.00 63.75 170 ILE A CA 1
ATOM 1341 C C . ILE A 1 170 ? -22.855 -21.210 -3.021 1.00 63.75 170 ILE A C 1
ATOM 1343 O O . ILE A 1 170 ? -21.914 -21.486 -3.770 1.00 63.75 170 ILE A O 1
ATOM 1347 N N . PRO A 1 171 ? -24.101 -21.652 -3.275 1.00 63.91 171 PRO A N 1
ATOM 1348 C CA . PRO A 1 171 ? -24.424 -22.321 -4.533 1.00 63.91 171 PRO A CA 1
ATOM 1349 C C . PRO A 1 171 ? -24.208 -21.354 -5.707 1.00 63.91 171 PRO A C 1
ATOM 1351 O O . PRO A 1 171 ? -24.495 -20.162 -5.582 1.00 63.91 171 PRO A O 1
ATOM 1354 N N . ALA A 1 172 ? -23.661 -21.881 -6.806 1.00 55.72 172 ALA A N 1
ATOM 1355 C CA . ALA A 1 172 ? -23.363 -21.139 -8.034 1.00 55.72 172 ALA A CA 1
ATOM 1356 C C . ALA A 1 172 ? -24.607 -20.509 -8.680 1.00 55.72 172 ALA A C 1
ATOM 1358 O O . ALA A 1 172 ? -25.693 -21.131 -8.607 1.00 55.72 172 ALA A O 1
#

Foldseek 3Di:
DVVVVVVVVVVVVVVVVVVVVVVVVVVVVVVVVVVVVVVVVVVVVVVVVVVVVVVVVVVVVVVVVVVVVVVVVVVPDVVVVVVVVVVVVVVVVVVVVVVVVVVVVCPPPPDDVVVVVVVVVVVVVVVVVVPPDPVVVVCVVVPDPDPPPPPPDDDDPDDFDADPVRHTDDDD

Mean predicted aligned error: 21.24 Å

Secondary structure (DSSP, 8-state):
-HHHHHHHHHHHHHHHHHHHHHHHHHHHHHHHHHHHHHHHHHHHHHHHHHHHHHHHHHHHHHHHHHHHHHHHHTT--HHHHHHHHHHHHHHHHHHHHHHHHHHTT-------HHHHHHHHHHHHHHHHTTTT-THHHHHHHHSPPS--S-------SS-PPB-TTSPBPPP-

Sequence (172 aa):
MFLVLLEKIIKDETYLICFRVLKQKRMYENQRGQLDQQVFNMDQSNFALQGMKDNQVTVAAMKDGLKTMQKEYKKLDIGKIEDLQDQMEDMLDMNNEIQEAMSRQYDTPDIDEADLEAELAALGDELDLGETDTNYLDEALSAPGVPTSKPSSSKTAEGLEVDEFGLPKIPA

Radius of gyration: 42.63 Å; Cα contacts (8 Å, |Δi|>4): 10; chains: 1; bounding box: 68×39×132 Å